Protein AF-A0A354BP25-F1 (afdb_monomer)

Solvent-accessible surface area (backbone atoms only — not comparable to full-atom values): 6311 Å² total; per-residue (Å²): 107,72,66,40,49,40,43,66,48,69,44,52,86,77,51,64,61,39,39,75,81,44,58,52,56,73,74,40,58,77,35,46,69,30,41,69,96,68,57,42,60,68,56,50,59,75,58,64,57,85,57,45,80,42,45,54,93,72,59,46,72,72,57,48,53,51,35,54,76,70,68,37,47,74,49,73,50,80,70,87,52,78,80,38,50,55,55,49,38,43,52,51,10,60,74,68,77,24,50,67,44,24,52,69,75,64,111

Nearest PDB structures (foldseek):
  2r79-assembly1_A  TM=9.172E-01  e=3.563E-06  Pseudomonas aeruginosa
  5m2q-assembly1_A  TM=8.331E-01  e=1.349E-05  Escherichia coli
  5m34-assembly2_B  TM=8.188E-01  e=1.266E-05  Escherichia coli K-12
  5m3b-assembly1_A  TM=8.400E-01  e=4.500E-05  Escherichia coli K-12
  5khl-assembly1_B  TM=8.605E-01  e=2.061E-04  Vibrio cholerae O395

Secondary structure (DSSP, 8-state):
-HHHHHHHTT-GGG--EE-TT---SGGGT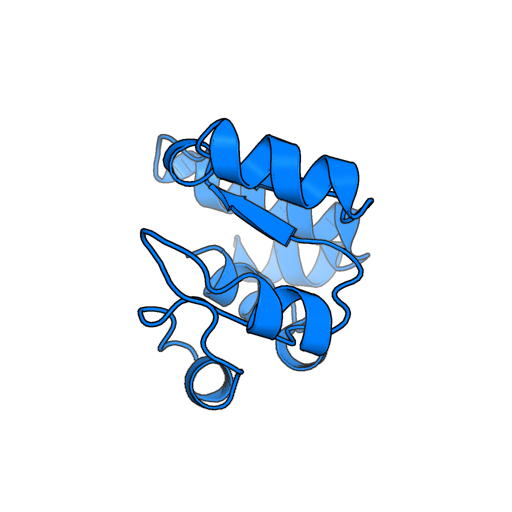TSEE--SSS--HHHHHHT--S-EEEEGGG--HHHHHHHHHTT--EEEE---STTHHHHHHHHHHHHTT-HHHHHHHH-

Foldseek 3Di:
DVQQLCVLLVNLVLQQEDAPPQPPPVSNVPHHHQYQQDGPVVSVVVSVHQAAEEEPVSDDVVNVVVCVVVVHHYDYQHDDDPVCPLVVSCVVCVVVVSNVSSVVVND

Radius of gyration: 13.65 Å; Cα contacts (8 Å, |Δi|>4): 118; chains: 1; bounding box: 31×35×30 Å

Structure (mmCIF, N/CA/C/O backbone):
data_AF-A0A354BP25-F1
#
_entry.id   AF-A0A354BP25-F1
#
loop_
_atom_site.group_PDB
_atom_site.id
_atom_site.type_symbol
_atom_site.label_atom_id
_atom_site.label_alt_id
_atom_site.label_comp_id
_atom_site.label_asym_id
_atom_site.label_entity_id
_atom_site.label_seq_id
_atom_site.pdbx_PDB_ins_code
_atom_site.Cartn_x
_atom_site.Cartn_y
_atom_site.Cartn_z
_atom_site.occupancy
_atom_site.B_iso_or_equiv
_atom_site.auth_seq_id
_atom_site.auth_comp_id
_atom_site.auth_asym_id
_atom_site.auth_atom_id
_atom_site.pdbx_PDB_model_num
ATOM 1 N N . SER A 1 1 ? 4.612 -8.494 -3.474 1.00 85.75 1 SER A N 1
ATOM 2 C CA . SER A 1 1 ? 3.552 -7.472 -3.639 1.00 85.75 1 SER A CA 1
ATOM 3 C C . SER A 1 1 ? 3.353 -6.714 -2.332 1.00 85.75 1 SER A C 1
ATOM 5 O O . SER A 1 1 ? 3.391 -7.351 -1.288 1.00 85.75 1 SER A O 1
ATOM 7 N N . ILE A 1 2 ? 3.117 -5.392 -2.356 1.00 94.94 2 ILE A N 1
ATOM 8 C CA . ILE A 1 2 ? 2.851 -4.595 -1.135 1.00 94.94 2 ILE A CA 1
ATOM 9 C C . ILE A 1 2 ? 1.603 -5.097 -0.408 1.00 94.94 2 ILE A C 1
ATOM 11 O O . ILE A 1 2 ? 1.629 -5.281 0.805 1.00 94.94 2 ILE A O 1
ATOM 15 N N . THR A 1 3 ? 0.532 -5.382 -1.150 1.00 96.50 3 THR A N 1
ATOM 16 C CA . THR A 1 3 ? -0.713 -5.903 -0.576 1.00 96.50 3 THR A CA 1
ATOM 17 C C . THR A 1 3 ? -0.474 -7.200 0.191 1.00 96.50 3 THR A C 1
ATOM 19 O O . THR A 1 3 ? -0.904 -7.317 1.332 1.00 96.50 3 THR A O 1
ATOM 22 N N . GLU A 1 4 ? 0.265 -8.144 -0.388 1.00 96.25 4 GLU A N 1
ATOM 23 C CA . GLU A 1 4 ? 0.567 -9.422 0.264 1.00 96.25 4 GLU A CA 1
ATOM 24 C C . GLU A 1 4 ? 1.376 -9.244 1.550 1.00 96.25 4 GLU A C 1
ATOM 26 O O . GLU A 1 4 ? 1.051 -9.875 2.552 1.00 96.25 4 GLU A O 1
ATOM 31 N N . MET A 1 5 ? 2.366 -8.342 1.554 1.00 96.69 5 MET A N 1
ATOM 32 C CA . MET A 1 5 ? 3.140 -8.030 2.760 1.00 96.69 5 MET A CA 1
ATOM 33 C C . MET A 1 5 ? 2.236 -7.508 3.883 1.00 96.69 5 MET A C 1
ATOM 35 O O . MET A 1 5 ? 2.326 -7.975 5.013 1.00 96.69 5 MET A O 1
ATOM 39 N N . LEU A 1 6 ? 1.311 -6.592 3.583 1.00 97.38 6 LEU A N 1
ATOM 40 C CA . LEU A 1 6 ? 0.367 -6.072 4.580 1.00 97.38 6 LEU A CA 1
ATOM 41 C C . LEU A 1 6 ? -0.561 -7.163 5.126 1.00 97.38 6 LEU A C 1
ATOM 43 O O . LEU A 1 6 ? -0.827 -7.209 6.326 1.00 97.38 6 LEU A O 1
ATOM 47 N N . PHE A 1 7 ? -1.040 -8.061 4.2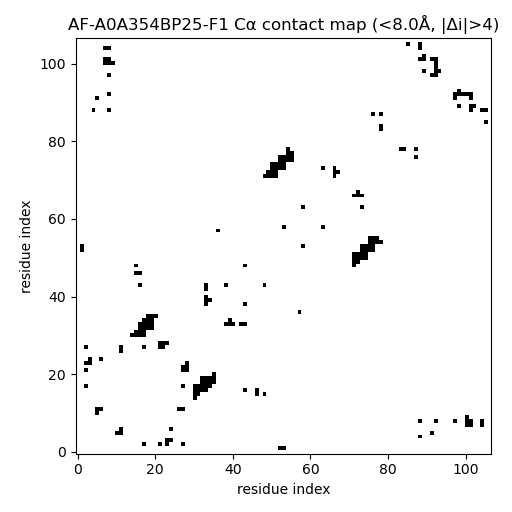64 1.00 97.50 7 PHE A N 1
ATOM 48 C CA . PHE A 1 7 ? -1.836 -9.203 4.708 1.00 97.50 7 PHE A CA 1
ATOM 49 C C . PHE A 1 7 ? -1.029 -10.160 5.590 1.00 97.50 7 PHE A C 1
ATOM 51 O O . PHE A 1 7 ? -1.548 -10.596 6.615 1.00 97.50 7 PHE A O 1
ATOM 58 N N . ALA A 1 8 ? 0.227 -10.444 5.238 1.00 96.56 8 ALA A N 1
ATOM 59 C CA . ALA A 1 8 ? 1.120 -11.275 6.044 1.00 96.56 8 ALA A CA 1
ATOM 60 C C . ALA A 1 8 ? 1.376 -10.667 7.436 1.00 96.56 8 ALA A C 1
ATOM 62 O O . ALA A 1 8 ? 1.485 -11.391 8.420 1.00 96.56 8 ALA A O 1
ATOM 63 N N . LEU A 1 9 ? 1.365 -9.334 7.542 1.00 97.44 9 LEU A N 1
ATOM 64 C CA . LEU A 1 9 ? 1.454 -8.598 8.809 1.00 97.44 9 LEU A CA 1
ATOM 65 C C . LEU A 1 9 ? 0.122 -8.513 9.585 1.00 97.44 9 LEU A C 1
ATOM 67 O O . LEU A 1 9 ? 0.054 -7.871 10.636 1.00 97.44 9 LEU A O 1
ATOM 71 N N . GLY A 1 10 ? -0.954 -9.126 9.083 1.00 96.75 10 GLY A N 1
ATOM 72 C CA . GLY A 1 10 ? -2.276 -9.091 9.713 1.00 96.75 10 GLY A CA 1
ATOM 73 C C . GLY A 1 10 ? -3.001 -7.748 9.575 1.00 96.75 10 GLY A C 1
ATOM 74 O O . GLY A 1 10 ? -3.909 -7.459 10.349 1.00 96.75 10 GLY A O 1
ATOM 75 N N . LEU A 1 11 ? -2.619 -6.920 8.598 1.00 97.25 11 LEU A N 1
ATOM 76 C CA . LEU A 1 11 ? -3.200 -5.591 8.348 1.00 97.25 11 LEU A CA 1
ATOM 77 C C . LEU A 1 11 ? -4.337 -5.634 7.312 1.00 97.25 11 LEU A C 1
ATOM 79 O O . LEU A 1 11 ? -4.827 -4.597 6.875 1.00 97.25 11 LEU A O 1
ATOM 83 N N . GLY A 1 12 ? -4.781 -6.830 6.915 1.00 96.69 12 GLY A N 1
ATOM 84 C CA . GLY A 1 12 ? -5.766 -7.028 5.848 1.00 96.69 12 GLY A CA 1
ATOM 85 C C . GLY A 1 12 ? -7.070 -6.246 6.033 1.00 96.69 12 GLY A C 1
ATOM 86 O O . GLY A 1 12 ? -7.605 -5.717 5.061 1.00 96.69 12 GLY A O 1
ATOM 87 N N . GLU A 1 13 ? -7.566 -6.113 7.265 1.00 96.38 13 GLU A N 1
ATOM 88 C CA . GLU A 1 13 ? -8.789 -5.353 7.577 1.00 96.38 13 GLU A CA 1
ATOM 89 C C . GLU A 1 13 ? -8.639 -3.843 7.338 1.00 96.38 13 GLU A C 1
ATOM 91 O O . GLU A 1 13 ? -9.601 -3.183 6.965 1.00 96.38 13 GLU A O 1
ATOM 96 N N . GLN A 1 14 ? -7.425 -3.306 7.470 1.00 96.88 14 GLN A N 1
ATOM 97 C CA . GLN A 1 14 ? -7.138 -1.871 7.328 1.00 96.88 14 GLN A CA 1
ATOM 98 C C . GLN A 1 14 ? -6.945 -1.456 5.864 1.00 96.88 14 GLN A C 1
ATOM 100 O O . GLN A 1 14 ? -6.921 -0.273 5.535 1.00 96.88 14 GLN A O 1
ATOM 105 N N . ILE A 1 15 ? -6.821 -2.426 4.956 1.00 97.88 15 ILE A N 1
ATOM 106 C CA . ILE A 1 15 ? -6.716 -2.162 3.524 1.00 97.88 15 ILE A CA 1
ATOM 107 C C . ILE A 1 15 ? -8.112 -1.832 2.992 1.00 97.88 15 ILE A C 1
ATOM 109 O O . ILE A 1 15 ? -8.973 -2.712 2.923 1.00 97.88 15 ILE A O 1
ATOM 113 N N . VAL A 1 16 ? -8.323 -0.583 2.579 1.00 97.75 16 VAL A N 1
ATOM 114 C CA . VAL A 1 16 ? -9.598 -0.112 2.001 1.00 97.75 16 VAL A CA 1
ATOM 115 C C . VAL A 1 16 ? -9.637 -0.208 0.474 1.00 97.75 16 VAL A C 1
ATOM 117 O O . VAL A 1 16 ? -10.709 -0.344 -0.110 1.00 97.75 16 VAL A O 1
ATOM 120 N N . GLY A 1 17 ? -8.474 -0.212 -0.182 1.00 97.25 17 GLY A N 1
ATOM 121 C CA . GLY A 1 17 ? -8.363 -0.272 -1.637 1.00 97.25 17 GLY A CA 1
ATOM 122 C C . GLY A 1 17 ? -7.064 -0.917 -2.102 1.00 97.25 17 GLY A C 1
ATOM 123 O O . GLY A 1 17 ? -6.044 -0.867 -1.416 1.00 97.25 17 GLY A O 1
ATOM 124 N N . VAL A 1 18 ? -7.117 -1.549 -3.272 1.00 97.19 18 VAL A N 1
ATOM 125 C CA . VAL A 1 18 ? -5.987 -2.232 -3.915 1.00 97.19 18 VAL A CA 1
ATOM 126 C C . VAL A 1 18 ? -6.046 -2.051 -5.432 1.00 97.19 18 VAL A C 1
ATOM 128 O O . VAL A 1 18 ? -7.085 -1.692 -5.987 1.00 97.19 18 VAL A O 1
ATOM 131 N N . THR A 1 19 ? -4.951 -2.348 -6.127 1.00 94.94 19 THR A N 1
ATOM 132 C CA . THR A 1 19 ? -4.951 -2.351 -7.600 1.00 94.94 19 THR A CA 1
ATOM 133 C C . THR A 1 19 ? -5.733 -3.549 -8.157 1.00 94.94 19 THR A C 1
ATOM 135 O O . THR A 1 19 ? -6.008 -4.526 -7.446 1.00 94.94 19 THR A O 1
ATOM 138 N N . GLU A 1 20 ? -6.086 -3.511 -9.443 1.00 92.56 20 GLU A N 1
ATOM 139 C CA . GLU A 1 20 ? -6.810 -4.592 -10.135 1.00 92.56 20 GLU A CA 1
ATOM 140 C C . GLU A 1 20 ? -6.089 -5.936 -10.039 1.00 92.56 20 GLU A C 1
ATOM 142 O O . GLU A 1 20 ? -6.742 -6.974 -9.957 1.00 92.56 20 GLU A O 1
ATOM 147 N N . PHE A 1 21 ? -4.757 -5.910 -10.006 1.00 92.38 21 PHE A N 1
ATOM 148 C CA . PHE A 1 21 ? -3.913 -7.102 -10.013 1.00 92.38 21 PHE A CA 1
ATOM 149 C C . PHE A 1 21 ? -3.706 -7.711 -8.627 1.00 92.38 21 PHE A C 1
ATOM 151 O O . PHE A 1 21 ? -3.169 -8.806 -8.518 1.00 92.38 21 PHE A O 1
ATOM 158 N N . CYS A 1 22 ? -4.126 -7.031 -7.559 1.00 93.69 22 CYS A N 1
ATOM 159 C CA . CYS A 1 22 ? -4.027 -7.585 -6.216 1.00 93.69 22 CYS A CA 1
ATOM 160 C C . CYS A 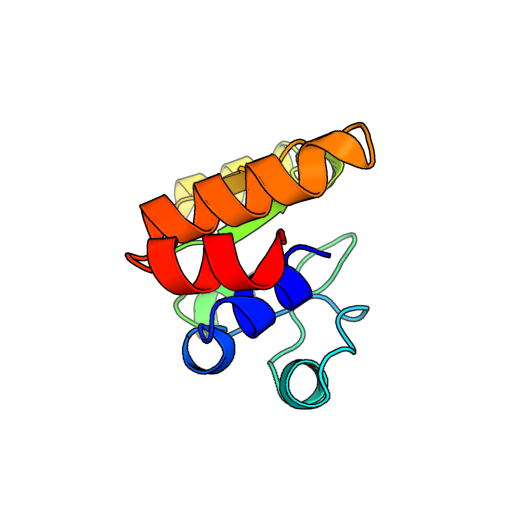1 22 ? -5.123 -8.637 -6.006 1.00 93.69 22 CYS A C 1
ATOM 162 O O . CYS A 1 22 ? -6.283 -8.301 -5.740 1.00 93.69 22 CYS A O 1
ATOM 164 N N . ASP A 1 23 ? -4.755 -9.907 -6.130 1.00 93.75 23 ASP A N 1
ATOM 165 C CA . ASP A 1 23 ? -5.667 -11.049 -6.086 1.00 93.75 23 ASP A CA 1
ATOM 166 C C . ASP A 1 23 ? -5.297 -12.096 -5.017 1.00 93.75 23 ASP A C 1
ATOM 168 O O . ASP A 1 23 ? -6.054 -13.047 -4.802 1.00 93.75 23 ASP A O 1
ATOM 172 N N . TYR A 1 24 ? -4.193 -11.883 -4.300 1.00 94.81 24 TYR A N 1
ATOM 173 C CA . TYR A 1 24 ? -3.734 -12.710 -3.190 1.00 94.81 24 TYR A CA 1
ATOM 174 C C . TYR A 1 24 ? -3.430 -11.864 -1.934 1.00 94.81 24 TYR A C 1
ATOM 176 O O . TYR A 1 24 ? -2.928 -10.742 -2.057 1.00 94.81 24 TYR A O 1
ATOM 184 N N . PRO A 1 25 ? -3.720 -12.378 -0.719 1.00 94.81 25 PRO A N 1
ATOM 185 C CA . PRO A 1 25 ? -4.557 -13.552 -0.430 1.00 94.81 25 PRO A CA 1
ATOM 186 C C . PRO A 1 25 ? -6.021 -13.322 -0.841 1.00 94.81 25 PRO A C 1
ATOM 188 O O . PRO A 1 25 ? -6.376 -12.248 -1.316 1.00 94.81 25 PRO A O 1
ATOM 191 N N . ALA A 1 26 ? -6.903 -14.313 -0.655 1.00 94.31 26 ALA A N 1
ATOM 192 C CA . ALA A 1 26 ? -8.305 -14.226 -1.094 1.00 94.31 26 ALA A CA 1
ATOM 193 C C . ALA A 1 26 ? -9.031 -12.950 -0.610 1.00 94.31 26 ALA A C 1
ATOM 195 O O . ALA A 1 26 ? -9.842 -12.390 -1.346 1.00 94.31 26 ALA A O 1
ATOM 196 N N . GLY A 1 27 ? -8.681 -12.441 0.579 1.00 93.75 27 GLY A N 1
ATOM 197 C CA . GLY A 1 27 ? -9.200 -11.178 1.112 1.00 93.75 27 GLY A CA 1
ATOM 198 C C . GLY A 1 27 ? -8.820 -9.926 0.306 1.00 93.75 27 GLY A C 1
ATOM 199 O O . GLY A 1 27 ? -9.502 -8.916 0.411 1.00 93.75 27 GLY A O 1
ATOM 200 N N . ALA A 1 28 ? -7.785 -9.961 -0.538 1.00 96.62 28 ALA A N 1
ATOM 201 C CA . ALA A 1 28 ? -7.443 -8.857 -1.440 1.00 96.62 28 ALA A CA 1
ATOM 202 C C . ALA A 1 28 ? -8.457 -8.707 -2.589 1.00 96.62 28 ALA A C 1
ATOM 204 O O . ALA A 1 28 ? -8.659 -7.607 -3.111 1.00 96.62 28 ALA A O 1
ATOM 205 N N . LYS A 1 29 ? -9.135 -9.800 -2.972 1.00 95.56 29 LYS A N 1
ATOM 206 C CA . LYS A 1 29 ? -10.147 -9.792 -4.040 1.00 95.56 29 LYS A CA 1
ATOM 207 C C . LYS A 1 29 ? -11.418 -9.045 -3.644 1.00 95.56 29 LYS A C 1
ATOM 209 O O . LYS A 1 29 ? -12.097 -8.532 -4.525 1.00 95.56 29 LYS A O 1
ATOM 214 N N . SER A 1 30 ? -11.731 -8.977 -2.349 1.00 95.00 30 SER A N 1
ATOM 215 C CA . SER A 1 30 ? -12.912 -8.267 -1.843 1.00 95.00 30 SER A CA 1
ATOM 216 C C . SER A 1 30 ? -12.681 -6.771 -1.616 1.00 95.00 30 SER A C 1
ATOM 218 O O . SER A 1 30 ? -13.636 -6.051 -1.334 1.00 95.00 30 SER A O 1
ATOM 220 N N . LYS A 1 31 ? -11.437 -6.287 -1.722 1.00 97.25 31 LYS A N 1
ATOM 221 C CA . LYS A 1 31 ? -11.112 -4.865 -1.551 1.00 97.25 31 LYS A CA 1
ATOM 222 C C . LYS A 1 31 ? -11.510 -4.059 -2.784 1.00 97.25 31 LYS A C 1
ATOM 224 O O . LYS A 1 31 ? -11.478 -4.572 -3.905 1.00 97.25 31 LYS A O 1
ATOM 229 N N . ALA A 1 32 ? -11.840 -2.784 -2.577 1.00 97.31 32 ALA A N 1
ATOM 230 C CA . ALA A 1 32 ? -12.165 -1.876 -3.670 1.00 97.31 32 ALA A CA 1
ATOM 231 C C . ALA A 1 32 ? -10.989 -1.770 -4.653 1.00 97.31 32 ALA A C 1
ATOM 233 O O . ALA A 1 32 ? -9.825 -1.719 -4.245 1.00 97.31 32 ALA A O 1
ATOM 234 N N . LYS A 1 33 ? -11.295 -1.755 -5.952 1.00 96.69 33 LYS A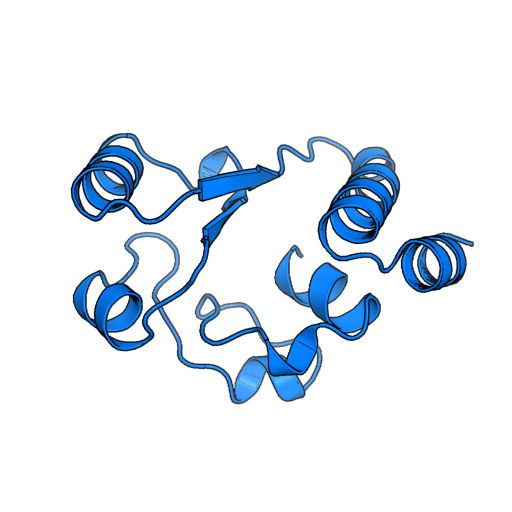 N 1
ATOM 235 C CA . LYS A 1 33 ? -10.289 -1.643 -7.011 1.00 96.69 33 LYS A CA 1
ATOM 236 C C . LYS A 1 33 ? -10.105 -0.183 -7.386 1.00 96.69 33 LYS A C 1
ATOM 238 O O . LYS A 1 33 ? -11.075 0.490 -7.721 1.00 96.69 33 LYS A O 1
ATOM 243 N N . VAL A 1 34 ? -8.872 0.304 -7.275 1.00 94.81 34 VAL A N 1
ATOM 244 C CA . VAL A 1 34 ? -8.563 1.734 -7.409 1.00 94.81 34 VAL A CA 1
ATOM 245 C C . VAL A 1 34 ? -7.838 2.089 -8.702 1.00 94.81 34 VAL A C 1
ATOM 247 O O . VAL A 1 34 ? -7.432 3.233 -8.847 1.00 94.81 34 VAL A O 1
ATOM 250 N N . GLY A 1 35 ? -7.664 1.174 -9.651 1.00 91.56 35 GLY A N 1
ATOM 251 C CA . GLY A 1 35 ? -6.801 1.367 -10.815 1.00 91.56 35 GLY A CA 1
ATOM 252 C C . GLY A 1 35 ? -5.349 0.935 -10.569 1.00 91.56 35 GLY A C 1
ATOM 253 O O . GLY A 1 35 ? -4.897 0.774 -9.433 1.00 91.56 35 GLY A O 1
ATOM 254 N N . TYR A 1 36 ? -4.609 0.763 -11.667 1.00 87.31 36 TYR A N 1
ATOM 255 C CA . TYR A 1 36 ? -3.193 0.381 -11.672 1.00 87.31 36 TYR A CA 1
ATOM 256 C C . TYR A 1 36 ? -2.336 1.454 -12.349 1.00 87.31 36 TYR A C 1
ATOM 258 O O . TYR A 1 36 ? -1.706 2.256 -11.670 1.00 87.31 36 TYR A O 1
ATOM 266 N N . VAL A 1 37 ? -2.356 1.532 -13.688 1.00 83.19 37 VAL A N 1
ATOM 267 C CA . VAL A 1 37 ? -1.576 2.540 -14.438 1.00 83.19 37 VAL A CA 1
ATOM 268 C C . VAL A 1 37 ? -2.139 3.948 -14.243 1.00 83.19 37 VAL A C 1
ATOM 270 O O . VAL A 1 37 ? -1.391 4.917 -14.184 1.00 83.19 37 VAL A O 1
ATOM 273 N N . ASN A 1 38 ? -3.464 4.071 -14.172 1.00 85.25 38 ASN A N 1
ATOM 274 C CA . ASN A 1 38 ? -4.168 5.333 -13.967 1.00 85.25 38 ASN A CA 1
ATOM 275 C C . ASN A 1 38 ? -5.177 5.145 -12.834 1.00 85.25 38 ASN A C 1
ATOM 277 O O . ASN A 1 38 ? -6.324 4.787 -13.111 1.00 85.25 38 ASN A O 1
ATOM 281 N N . PRO A 1 39 ? -4.757 5.324 -11.571 1.00 90.75 39 PRO A N 1
ATOM 282 C CA . PRO A 1 39 ? -5.655 5.147 -10.446 1.00 90.75 39 PRO A CA 1
ATOM 283 C C . PRO A 1 39 ? -6.859 6.097 -10.498 1.00 90.75 39 PRO A C 1
ATOM 285 O O . PRO A 1 39 ? -6.735 7.271 -10.862 1.00 90.75 39 PRO A O 1
ATOM 288 N N . ASN A 1 40 ? -8.037 5.584 -10.148 1.00 93.38 40 ASN A N 1
ATOM 289 C CA . ASN A 1 40 ? -9.273 6.347 -10.088 1.00 93.38 40 ASN A CA 1
ATOM 290 C C . ASN A 1 40 ? -9.279 7.213 -8.820 1.00 93.38 40 ASN A C 1
ATOM 292 O O . ASN A 1 40 ? -9.505 6.726 -7.711 1.00 93.38 40 ASN A O 1
ATOM 296 N N . MET A 1 41 ? -9.056 8.515 -8.998 1.00 92.62 41 MET A N 1
ATOM 297 C CA . MET A 1 41 ? -8.984 9.463 -7.885 1.00 92.62 41 MET A CA 1
ATOM 298 C C . MET A 1 41 ? -10.300 9.598 -7.1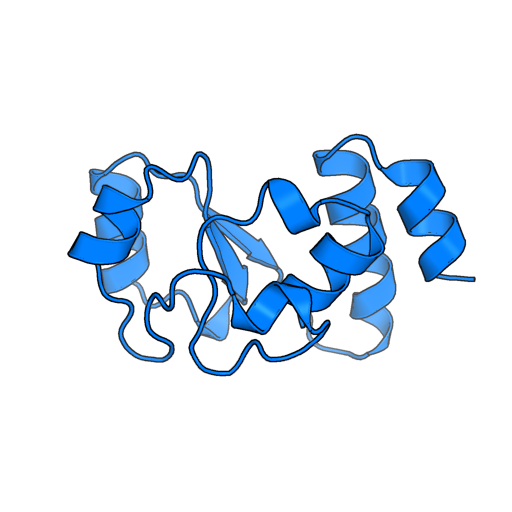19 1.00 92.62 41 MET A C 1
ATOM 300 O O 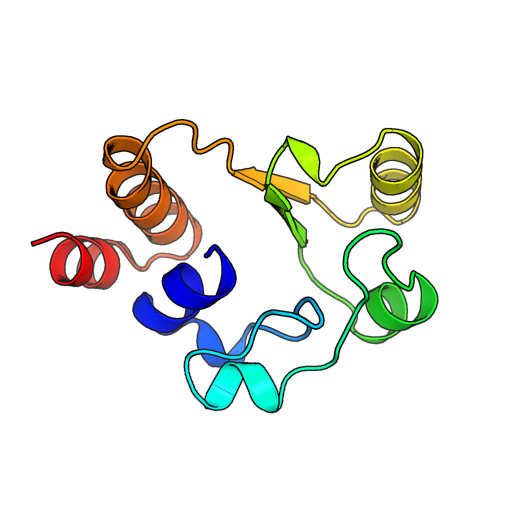. MET A 1 41 ? -10.260 9.735 -5.903 1.00 92.62 41 MET A O 1
ATOM 304 N N . GLU A 1 42 ? -11.453 9.533 -7.787 1.00 94.38 42 GLU A N 1
ATOM 305 C CA . GLU A 1 42 ? -12.756 9.608 -7.112 1.00 94.38 42 GLU A CA 1
ATOM 306 C C . GLU A 1 42 ? -12.952 8.417 -6.173 1.00 94.38 42 GLU A C 1
ATOM 308 O O . GLU A 1 42 ? -13.402 8.583 -5.042 1.00 94.38 42 GLU A O 1
ATOM 313 N N . THR A 1 43 ? -12.535 7.226 -6.611 1.00 95.69 43 THR A N 1
ATOM 314 C CA . THR A 1 43 ? -12.567 6.016 -5.783 1.00 95.69 43 THR A CA 1
ATOM 315 C C . THR A 1 43 ? -11.608 6.145 -4.606 1.00 95.69 43 THR A C 1
ATOM 317 O O . THR A 1 43 ? -12.007 5.898 -3.475 1.00 95.69 43 THR A O 1
ATOM 320 N N . ILE A 1 44 ? -10.365 6.581 -4.842 1.00 95.12 44 ILE A N 1
ATOM 321 C CA . ILE A 1 44 ? -9.377 6.783 -3.770 1.00 95.12 44 ILE A CA 1
ATOM 322 C C . ILE A 1 44 ? -9.907 7.776 -2.730 1.00 95.12 44 ILE A C 1
ATOM 324 O O . ILE A 1 44 ? -9.859 7.486 -1.542 1.00 95.12 44 ILE A O 1
ATOM 328 N N . ILE A 1 45 ? -10.458 8.914 -3.158 1.00 95.00 45 ILE A N 1
ATOM 329 C CA . ILE A 1 45 ? -11.026 9.922 -2.253 1.00 95.00 45 ILE A CA 1
ATOM 330 C C . ILE A 1 45 ? -12.220 9.349 -1.480 1.00 95.00 45 ILE A C 1
ATOM 332 O O . ILE A 1 45 ? -12.312 9.536 -0.269 1.00 95.00 45 ILE A O 1
ATOM 336 N N . GLY A 1 46 ? -13.117 8.631 -2.161 1.00 96.88 46 GLY A N 1
ATOM 337 C CA . GLY A 1 46 ? -14.307 8.034 -1.553 1.00 96.88 46 GLY A CA 1
ATOM 338 C C . GLY A 1 46 ? -13.999 6.963 -0.504 1.00 96.88 46 GLY A C 1
ATOM 339 O O . GLY A 1 46 ? -14.799 6.759 0.403 1.00 96.88 46 GLY A O 1
ATOM 340 N N . LEU A 1 47 ? -12.835 6.314 -0.593 1.00 97.38 47 LEU A N 1
ATOM 341 C CA . LEU A 1 47 ? -12.356 5.348 0.400 1.00 97.38 47 LEU A CA 1
ATOM 342 C C . LEU A 1 47 ? -11.735 5.999 1.642 1.00 97.38 47 LEU A C 1
ATOM 344 O O . LEU A 1 47 ? -11.464 5.287 2.604 1.00 97.38 47 LEU A O 1
ATOM 348 N N . GLN A 1 48 ? -11.499 7.315 1.615 1.00 96.00 48 GLN A N 1
ATOM 349 C CA . GLN A 1 48 ? -10.918 8.094 2.713 1.00 96.00 48 GLN A CA 1
ATOM 350 C C . GLN A 1 48 ? -9.663 7.446 3.341 1.00 96.00 48 GLN A C 1
ATOM 352 O O . GLN A 1 48 ? -9.636 7.217 4.549 1.00 96.00 48 GLN A O 1
ATOM 357 N N . PRO A 1 49 ? -8.624 7.112 2.550 1.00 97.06 49 PRO A N 1
ATOM 358 C CA . PRO A 1 49 ? -7.438 6.460 3.080 1.00 97.06 49 PRO A CA 1
ATOM 359 C C . PRO A 1 49 ? -6.630 7.412 3.961 1.00 97.06 49 PRO A C 1
ATOM 361 O O . PRO A 1 49 ? -6.391 8.563 3.591 1.00 97.06 49 PRO A O 1
ATOM 364 N N . ASP A 1 50 ? -6.105 6.886 5.065 1.00 96.12 50 ASP A N 1
ATOM 365 C CA . ASP A 1 50 ? -5.134 7.610 5.888 1.00 96.12 50 ASP A CA 1
ATOM 366 C C . ASP A 1 50 ? -3.782 7.764 5.175 1.00 96.12 50 ASP A C 1
ATOM 368 O O . ASP A 1 50 ? -3.036 8.693 5.468 1.00 96.12 50 ASP A O 1
ATOM 372 N N . MET A 1 51 ? -3.448 6.853 4.251 1.00 96.12 51 MET A N 1
ATOM 373 C CA . MET A 1 51 ? -2.189 6.832 3.499 1.00 96.12 51 MET A CA 1
ATOM 374 C C . MET A 1 51 ? -2.280 5.935 2.257 1.00 96.12 51 MET A C 1
ATOM 376 O O . MET A 1 51 ? -3.026 4.956 2.229 1.00 96.12 51 MET A O 1
ATOM 380 N N . VAL A 1 52 ? -1.454 6.224 1.249 1.00 95.88 52 VAL A N 1
ATOM 381 C CA . VAL A 1 52 ? -1.204 5.356 0.090 1.00 95.88 52 VAL A CA 1
ATOM 382 C C . VAL A 1 52 ? 0.187 4.730 0.186 1.00 95.88 52 VAL A C 1
ATOM 384 O O . VAL A 1 52 ? 1.179 5.431 0.372 1.00 95.88 52 VAL A O 1
ATOM 387 N N . LEU A 1 53 ? 0.268 3.411 0.007 1.00 95.69 53 LEU A N 1
ATOM 388 C CA . LEU A 1 53 ? 1.528 2.680 -0.141 1.00 95.69 53 LEU A CA 1
ATOM 389 C C . LEU A 1 53 ? 1.726 2.334 -1.615 1.00 95.69 53 LEU A C 1
ATOM 391 O O . LEU A 1 53 ? 0.872 1.671 -2.206 1.00 95.69 53 LEU A O 1
ATOM 395 N N . ALA A 1 54 ? 2.835 2.763 -2.214 1.00 93.31 54 ALA A N 1
ATOM 396 C CA . ALA A 1 54 ? 3.078 2.542 -3.637 1.00 93.31 54 ALA A CA 1
ATOM 397 C C . ALA A 1 54 ? 4.555 2.255 -3.936 1.00 93.31 54 ALA A C 1
ATOM 399 O O . ALA A 1 54 ? 5.437 2.812 -3.275 1.00 93.31 54 ALA A O 1
ATOM 400 N N . PRO A 1 55 ? 4.860 1.419 -4.946 1.00 90.62 55 PRO A N 1
ATOM 401 C CA . PRO A 1 55 ? 6.217 1.319 -5.446 1.00 90.62 55 PRO A CA 1
ATOM 402 C C . PRO A 1 55 ? 6.624 2.616 -6.141 1.00 90.62 55 PRO A C 1
ATOM 404 O O . PRO A 1 55 ? 5.787 3.316 -6.716 1.00 90.62 55 PRO A O 1
ATOM 407 N N . LYS A 1 56 ? 7.921 2.921 -6.128 1.00 87.94 56 LYS A N 1
ATOM 408 C CA . LYS A 1 56 ? 8.453 4.157 -6.715 1.00 87.94 56 LYS A CA 1
ATOM 409 C C . LYS A 1 56 ? 8.048 4.348 -8.177 1.00 87.94 56 LYS A C 1
ATOM 411 O O . LYS A 1 56 ? 7.599 5.427 -8.548 1.00 87.94 56 LYS A O 1
ATOM 416 N N . ASP A 1 57 ? 8.116 3.283 -8.971 1.00 85.06 57 ASP A N 1
ATOM 417 C CA . ASP A 1 57 ? 7.814 3.324 -10.407 1.00 85.06 57 ASP A CA 1
ATOM 418 C C . ASP A 1 57 ? 6.326 3.567 -10.720 1.00 85.06 57 ASP A C 1
ATOM 420 O O . ASP A 1 57 ? 5.971 3.903 -11.850 1.00 85.06 57 ASP A O 1
ATOM 424 N N . PHE A 1 58 ? 5.443 3.438 -9.724 1.00 84.62 58 PHE A N 1
ATOM 425 C CA . PHE A 1 58 ? 4.003 3.681 -9.866 1.00 84.62 58 PHE A CA 1
ATOM 426 C C . PHE A 1 58 ? 3.601 5.121 -9.555 1.00 84.62 58 PHE A C 1
ATOM 428 O O . PHE A 1 58 ? 2.517 5.560 -9.944 1.00 84.62 58 PHE A O 1
ATOM 435 N N . LEU A 1 59 ? 4.463 5.876 -8.876 1.00 84.88 59 LEU A N 1
ATOM 436 C CA . LEU A 1 59 ? 4.195 7.256 -8.491 1.00 84.88 59 LEU A CA 1
ATOM 437 C C . LEU A 1 59 ? 4.678 8.214 -9.568 1.00 84.88 59 LEU A C 1
ATOM 439 O O . LEU A 1 59 ? 5.730 8.843 -9.472 1.00 84.88 59 LEU A O 1
ATOM 443 N N . ARG A 1 60 ? 3.866 8.347 -10.615 1.00 88.12 60 ARG A N 1
ATOM 444 C CA . ARG A 1 60 ? 4.084 9.396 -11.608 1.00 88.12 60 ARG A CA 1
ATOM 445 C C . ARG A 1 60 ? 3.904 10.785 -10.972 1.00 88.12 60 ARG A C 1
ATOM 447 O O . ARG A 1 60 ? 3.048 10.936 -10.094 1.00 88.12 60 ARG A O 1
ATOM 454 N N . PRO A 1 61 ? 4.621 11.819 -11.455 1.00 88.81 61 PRO A N 1
ATOM 455 C CA . PRO A 1 61 ? 4.541 13.167 -10.888 1.00 88.81 61 PRO A CA 1
ATOM 456 C C . PRO A 1 61 ? 3.119 13.743 -10.829 1.00 88.81 61 PRO A C 1
ATOM 458 O O . PRO A 1 61 ? 2.767 14.435 -9.878 1.00 88.81 61 PRO A O 1
ATOM 461 N N . ASP A 1 62 ? 2.278 13.433 -11.821 1.00 90.31 62 ASP A N 1
ATOM 462 C CA . ASP A 1 62 ? 0.890 13.898 -11.880 1.00 90.31 62 ASP A CA 1
ATOM 463 C C . ASP A 1 62 ? 0.011 13.278 -10.785 1.00 90.31 62 ASP A C 1
ATOM 465 O O . ASP A 1 62 ? -0.838 13.962 -10.212 1.00 90.31 62 ASP A O 1
ATOM 469 N N . LEU A 1 63 ? 0.213 11.993 -10.485 1.00 89.81 63 LEU A N 1
ATOM 470 C CA . LEU A 1 63 ? -0.500 11.286 -9.425 1.00 89.81 63 LEU A CA 1
ATOM 471 C C . LEU A 1 63 ? -0.034 11.763 -8.049 1.00 89.81 63 LEU A C 1
ATOM 473 O O . LEU A 1 63 ? -0.866 12.066 -7.195 1.00 89.81 63 LEU A O 1
ATOM 477 N N . GLN A 1 64 ? 1.282 11.878 -7.858 1.00 90.50 64 GLN A N 1
ATOM 478 C CA . GLN A 1 64 ? 1.862 12.365 -6.611 1.00 90.50 64 GLN A CA 1
ATOM 479 C C . GLN A 1 64 ? 1.347 13.770 -6.274 1.00 90.50 64 GLN A C 1
ATOM 481 O O . GLN A 1 64 ? 0.828 13.982 -5.182 1.00 90.50 64 GLN A O 1
ATOM 486 N N . MET A 1 65 ? 1.387 14.701 -7.233 1.00 91.56 65 MET A N 1
ATOM 487 C CA . MET A 1 65 ? 0.911 16.070 -7.023 1.00 91.56 65 MET A CA 1
ATOM 488 C C . MET A 1 65 ? -0.575 16.119 -6.631 1.00 91.56 65 MET A C 1
ATOM 490 O O . MET A 1 65 ? -0.964 16.916 -5.780 1.00 91.56 65 MET A O 1
ATOM 494 N N . LYS A 1 66 ? -1.421 15.257 -7.213 1.00 92.06 66 LYS A N 1
ATOM 495 C CA . LYS A 1 66 ? -2.845 15.165 -6.843 1.00 92.06 66 LYS A CA 1
ATOM 496 C C . LYS A 1 66 ? -3.033 14.653 -5.416 1.00 92.06 66 LYS A C 1
ATOM 498 O O . LYS A 1 66 ? -3.825 15.225 -4.674 1.00 92.06 66 LYS A O 1
ATOM 503 N N . LEU A 1 67 ? -2.319 13.596 -5.029 1.00 93.19 67 LEU A N 1
ATOM 504 C CA . LEU A 1 67 ? -2.385 13.043 -3.671 1.00 93.19 67 LEU A CA 1
ATOM 505 C C . LEU A 1 67 ? -1.904 14.069 -2.631 1.00 93.19 67 LEU A C 1
ATOM 507 O O . LEU A 1 67 ? -2.564 14.261 -1.612 1.00 93.19 67 LEU A O 1
ATOM 511 N N . GLU A 1 68 ? -0.836 14.809 -2.938 1.00 92.38 68 GLU A N 1
ATOM 512 C CA . GLU A 1 68 ? -0.323 15.902 -2.104 1.00 92.38 68 GLU A CA 1
ATOM 513 C C . GLU A 1 68 ? -1.330 17.054 -1.956 1.00 92.38 68 GLU A C 1
ATOM 515 O O . GLU A 1 68 ? -1.577 17.515 -0.841 1.00 92.38 68 GLU A O 1
ATOM 520 N N . GLN A 1 69 ? -1.969 17.492 -3.048 1.00 93.94 69 GLN A N 1
ATOM 521 C CA . GLN A 1 69 ? -3.025 18.518 -3.007 1.00 93.94 69 GLN A CA 1
ATOM 522 C C . GLN A 1 69 ? -4.213 18.099 -2.133 1.00 93.94 69 GLN A C 1
ATOM 524 O O . GLN A 1 69 ? -4.817 18.934 -1.457 1.00 93.94 69 GLN A O 1
ATOM 529 N N . LEU A 1 70 ? -4.524 16.802 -2.123 1.00 93.19 70 LEU A N 1
ATOM 530 C CA . LEU A 1 70 ? -5.570 16.202 -1.299 1.00 93.19 70 LEU A CA 1
ATOM 531 C C . LEU A 1 70 ? -5.110 15.903 0.135 1.00 93.19 70 LEU A C 1
ATOM 533 O O . LEU A 1 70 ? -5.917 15.449 0.941 1.00 93.19 70 LEU A O 1
ATOM 537 N N . LYS A 1 71 ? -3.841 16.182 0.468 1.00 95.06 71 LYS A N 1
ATOM 538 C CA . LYS A 1 71 ? -3.211 15.890 1.765 1.00 95.06 71 LYS A CA 1
ATOM 539 C C . LYS A 1 71 ? -3.259 14.408 2.148 1.00 95.06 71 LYS A C 1
ATOM 541 O O . LYS A 1 71 ? -3.263 14.084 3.332 1.00 95.06 71 LYS A O 1
ATOM 546 N N . ILE A 1 72 ? -3.277 13.519 1.156 1.00 96.19 72 ILE A N 1
ATOM 547 C CA . ILE A 1 72 ? -3.191 12.074 1.366 1.00 96.19 72 ILE A CA 1
ATOM 548 C C . ILE A 1 72 ? -1.702 11.712 1.363 1.00 96.19 72 ILE A C 1
ATOM 550 O O . ILE A 1 72 ? -1.055 11.841 0.319 1.00 96.19 72 ILE A O 1
ATOM 554 N N . PRO A 1 73 ? -1.122 11.296 2.502 1.00 95.25 73 PRO A N 1
ATOM 555 C CA . PRO A 1 73 ? 0.290 10.964 2.562 1.00 95.25 73 PRO A CA 1
ATOM 556 C C . PRO A 1 73 ? 0.577 9.719 1.724 1.00 95.25 73 PRO A C 1
ATOM 558 O O . PRO A 1 73 ? -0.227 8.787 1.643 1.00 95.25 73 PRO A O 1
ATOM 561 N N . VAL A 1 74 ? 1.752 9.706 1.105 1.00 94.31 74 VAL A N 1
ATOM 562 C CA . VAL A 1 74 ? 2.218 8.600 0.272 1.00 94.31 74 VAL A CA 1
ATOM 563 C C . VAL A 1 74 ? 3.523 8.078 0.849 1.00 94.31 74 VAL A C 1
ATOM 565 O O . VAL A 1 74 ? 4.476 8.838 1.015 1.00 94.31 74 VAL A O 1
ATOM 568 N N . PHE A 1 75 ? 3.578 6.781 1.133 1.00 95.31 75 PHE A N 1
ATOM 569 C CA . PHE A 1 75 ? 4.805 6.105 1.532 1.00 95.31 75 PHE A CA 1
ATOM 570 C C . PHE A 1 75 ? 5.295 5.211 0.396 1.00 95.31 75 PHE A C 1
ATOM 572 O O . PHE A 1 75 ? 4.561 4.375 -0.142 1.00 95.31 75 PHE A O 1
ATOM 579 N N . VAL A 1 76 ? 6.553 5.422 0.015 1.00 93.56 76 VAL A N 1
ATOM 580 C CA . VAL A 1 76 ? 7.154 4.794 -1.161 1.00 93.56 76 VAL A CA 1
ATOM 581 C C . VAL A 1 76 ? 7.972 3.579 -0.752 1.00 93.56 76 VAL A C 1
ATOM 583 O O . VAL A 1 76 ? 8.863 3.679 0.087 1.00 93.56 76 VAL A O 1
ATOM 586 N N . LEU A 1 77 ? 7.705 2.446 -1.395 1.00 92.81 77 LEU A N 1
ATOM 587 C CA . LEU A 1 77 ? 8.447 1.198 -1.223 1.00 92.81 77 LEU A CA 1
ATOM 588 C C . LEU A 1 77 ? 9.269 0.912 -2.489 1.00 92.81 77 LEU A C 1
ATOM 590 O O . LEU A 1 77 ? 8.742 0.446 -3.494 1.00 92.81 77 LEU A O 1
ATOM 594 N N . ASP A 1 78 ? 10.566 1.210 -2.458 1.00 89.25 78 ASP A N 1
ATOM 595 C CA . ASP A 1 78 ? 11.485 1.053 -3.600 1.00 89.25 78 ASP A CA 1
ATOM 596 C C . ASP A 1 78 ? 12.274 -0.266 -3.480 1.00 89.25 78 ASP A C 1
ATOM 598 O O . ASP A 1 78 ? 13.428 -0.261 -3.057 1.00 89.25 78 ASP A O 1
ATOM 602 N N . ALA A 1 79 ? 11.629 -1.407 -3.764 1.00 88.56 79 ALA A N 1
ATOM 603 C CA . ALA A 1 79 ? 12.304 -2.715 -3.801 1.00 88.56 79 ALA A CA 1
ATOM 604 C C . ALA A 1 79 ? 12.905 -2.924 -5.186 1.00 88.56 79 ALA A C 1
ATOM 606 O O . ALA A 1 79 ? 12.186 -2.862 -6.184 1.00 88.56 79 ALA A O 1
ATOM 607 N N . LYS A 1 80 ? 14.205 -3.206 -5.240 1.00 88.81 80 LYS A N 1
ATOM 608 C CA . LYS A 1 80 ? 14.961 -3.404 -6.481 1.00 88.81 80 LYS A CA 1
ATOM 609 C C . LYS A 1 80 ? 15.382 -4.851 -6.665 1.00 88.81 80 LYS A C 1
ATOM 611 O O . LYS A 1 80 ? 15.516 -5.299 -7.802 1.00 88.81 80 LYS A O 1
ATOM 616 N N . THR A 1 81 ? 15.585 -5.576 -5.570 1.00 92.06 81 THR A N 1
ATOM 617 C CA . THR A 1 81 ? 15.967 -6.988 -5.587 1.00 92.06 81 THR A CA 1
ATOM 618 C C . THR A 1 81 ? 15.067 -7.826 -4.680 1.00 92.06 81 THR A C 1
ATOM 620 O O . THR A 1 81 ? 14.234 -7.305 -3.936 1.00 92.06 81 THR A O 1
ATOM 623 N N . LEU A 1 82 ? 15.199 -9.153 -4.758 1.00 89.44 82 LEU A N 1
ATOM 624 C CA . LEU A 1 82 ? 14.436 -10.063 -3.898 1.00 89.44 82 LEU A CA 1
ATOM 625 C C . LEU A 1 82 ? 14.848 -9.928 -2.427 1.00 89.44 82 LEU A C 1
ATOM 627 O O . LEU A 1 82 ? 14.014 -10.070 -1.537 1.00 89.44 82 LEU A O 1
ATOM 631 N N . GLU A 1 83 ? 16.111 -9.596 -2.177 1.00 91.62 83 GLU A N 1
ATOM 632 C CA . GLU A 1 83 ? 16.672 -9.368 -0.846 1.00 91.62 83 GLU A CA 1
ATOM 633 C C . GLU A 1 83 ? 16.095 -8.112 -0.170 1.00 91.62 83 GLU A C 1
ATOM 635 O O . GLU A 1 83 ? 16.123 -8.010 1.056 1.00 91.62 83 GLU A O 1
ATOM 640 N N . ASP A 1 84 ? 15.510 -7.187 -0.940 1.00 93.12 84 ASP A N 1
ATOM 641 C CA . ASP A 1 84 ? 14.819 -6.016 -0.392 1.00 93.12 84 ASP A CA 1
ATOM 642 C C . ASP A 1 84 ? 13.447 -6.369 0.203 1.00 93.12 84 ASP A C 1
ATOM 644 O O . ASP A 1 84 ? 12.912 -5.610 1.012 1.00 93.12 84 ASP A O 1
ATOM 648 N N . ILE A 1 85 ? 12.856 -7.512 -0.170 1.00 93.19 85 ILE A N 1
ATOM 649 C CA . ILE A 1 85 ? 11.509 -7.890 0.281 1.00 93.19 85 ILE A CA 1
ATOM 650 C C . ILE A 1 85 ? 11.459 -8.037 1.813 1.00 93.19 85 ILE A C 1
ATOM 652 O O . ILE A 1 85 ? 10.623 -7.365 2.424 1.00 93.19 85 ILE A O 1
ATOM 656 N N . PRO A 1 86 ? 12.346 -8.811 2.477 1.00 94.75 86 PRO A N 1
ATOM 657 C CA . PRO A 1 86 ? 12.382 -8.858 3.939 1.00 94.75 86 PRO A CA 1
ATOM 658 C C . PRO A 1 86 ? 12.563 -7.478 4.580 1.00 94.75 86 PRO A C 1
ATOM 660 O O . PRO A 1 86 ? 11.897 -7.162 5.565 1.00 94.75 86 PRO A O 1
ATOM 663 N N . LEU A 1 87 ? 13.404 -6.614 3.998 1.00 94.88 87 LEU A N 1
ATOM 664 C CA . LEU A 1 87 ? 13.633 -5.256 4.508 1.00 94.88 87 LEU A CA 1
ATOM 665 C C . LEU A 1 87 ? 12.355 -4.408 4.467 1.00 94.88 87 LEU A C 1
ATOM 667 O O . LEU A 1 87 ? 12.059 -3.675 5.415 1.00 94.88 87 LEU A O 1
ATOM 671 N N . GLN A 1 88 ? 11.562 -4.530 3.402 1.00 95.25 88 GLN A N 1
ATOM 672 C CA . GLN A 1 88 ? 10.261 -3.872 3.309 1.00 95.25 88 GLN A CA 1
ATOM 673 C C . GLN A 1 88 ? 9.255 -4.428 4.313 1.00 95.25 88 GLN A C 1
ATOM 675 O O . GLN A 1 88 ? 8.542 -3.644 4.940 1.00 95.25 88 GLN A O 1
ATOM 680 N N . ILE A 1 89 ? 9.227 -5.747 4.520 1.00 96.44 89 ILE A N 1
ATOM 681 C CA . ILE A 1 89 ? 8.360 -6.373 5.527 1.00 96.44 89 ILE A CA 1
ATOM 682 C C . ILE A 1 89 ? 8.712 -5.853 6.925 1.00 96.44 89 ILE A C 1
ATOM 684 O O . ILE A 1 89 ? 7.811 -5.470 7.667 1.00 96.44 89 ILE A O 1
ATOM 688 N N . HIS A 1 90 ? 9.998 -5.735 7.267 1.00 96.56 90 HIS A N 1
ATOM 689 C CA . HIS A 1 90 ? 10.423 -5.147 8.540 1.00 96.56 90 HIS A CA 1
ATOM 690 C C . HIS A 1 90 ? 10.100 -3.652 8.647 1.00 96.56 90 HIS A C 1
ATOM 692 O O . HIS A 1 90 ? 9.676 -3.199 9.708 1.00 96.56 90 HIS A O 1
ATOM 698 N N . THR A 1 91 ? 10.247 -2.890 7.559 1.00 96.38 91 THR A N 1
ATOM 699 C CA . THR A 1 91 ? 9.897 -1.458 7.522 1.00 96.38 91 THR A CA 1
ATOM 700 C C . THR A 1 91 ? 8.409 -1.255 7.797 1.00 96.38 91 THR A C 1
ATOM 702 O O . THR A 1 91 ? 8.038 -0.464 8.663 1.00 96.38 91 THR A O 1
ATOM 705 N N . LEU A 1 92 ? 7.554 -2.019 7.115 1.00 96.75 92 LEU A N 1
ATOM 706 C CA . LEU A 1 92 ? 6.109 -2.011 7.340 1.00 96.75 92 LEU A CA 1
ATOM 707 C C . LEU A 1 92 ? 5.760 -2.531 8.739 1.00 96.75 92 LEU A C 1
ATOM 709 O O . LEU A 1 92 ? 4.912 -1.959 9.419 1.00 96.75 92 LEU A O 1
ATOM 713 N N . GLY A 1 93 ? 6.454 -3.569 9.204 1.00 97.19 93 GLY A N 1
ATOM 714 C CA . GLY A 1 93 ? 6.328 -4.098 10.556 1.00 97.19 93 GLY A CA 1
ATOM 715 C C . GLY A 1 93 ? 6.586 -3.037 11.622 1.00 97.19 93 GLY A C 1
ATOM 716 O O . GLY A 1 93 ? 5.786 -2.891 12.538 1.00 97.19 93 GLY A O 1
ATOM 717 N N . ALA A 1 94 ? 7.653 -2.253 11.488 1.00 97.00 94 ALA A N 1
ATOM 718 C CA . ALA A 1 94 ? 7.939 -1.154 12.404 1.00 97.00 94 ALA A CA 1
ATOM 719 C C . ALA A 1 94 ? 6.901 -0.023 12.295 1.00 97.00 94 ALA A C 1
ATOM 721 O O . ALA A 1 94 ? 6.462 0.500 13.315 1.00 97.00 94 ALA A O 1
ATOM 722 N N . MET A 1 95 ? 6.478 0.322 11.074 1.00 96.25 95 MET A N 1
ATOM 723 C CA . MET A 1 95 ? 5.515 1.399 10.816 1.00 96.25 95 MET A CA 1
ATOM 724 C C . MET A 1 95 ? 4.129 1.129 11.415 1.00 96.25 95 MET A C 1
ATOM 726 O O . MET A 1 95 ? 3.477 2.056 11.885 1.00 96.25 95 MET A O 1
ATOM 730 N N . PHE A 1 96 ? 3.685 -0.130 11.402 1.00 96.19 96 PHE A N 1
ATOM 731 C CA . PHE A 1 96 ? 2.352 -0.538 11.858 1.00 96.19 96 PHE A CA 1
ATOM 732 C C . PHE A 1 96 ? 2.362 -1.301 13.191 1.00 96.19 96 PHE A C 1
ATOM 734 O O . PHE A 1 96 ? 1.385 -1.973 13.522 1.00 96.19 96 PHE A O 1
ATOM 741 N N . GLU A 1 97 ? 3.466 -1.239 13.943 1.00 96.69 97 GLU A N 1
ATOM 742 C CA . GLU A 1 97 ? 3.627 -1.937 15.229 1.00 96.69 97 GLU A CA 1
ATOM 743 C C . GLU A 1 97 ? 3.399 -3.465 15.126 1.00 96.69 97 GLU A C 1
ATOM 745 O O . GLU A 1 97 ? 2.866 -4.124 16.020 1.00 96.69 97 GLU A O 1
ATOM 750 N N . LYS A 1 98 ? 3.822 -4.054 14.002 1.00 97.06 98 LYS A N 1
ATOM 751 C CA . LYS A 1 98 ? 3.767 -5.487 13.667 1.00 97.06 98 LYS A CA 1
ATOM 752 C C . LYS A 1 98 ? 5.146 -6.148 13.604 1.00 97.06 98 LYS A C 1
ATOM 754 O O . LYS A 1 98 ? 5.319 -7.130 12.889 1.00 97.06 98 LYS A O 1
ATOM 759 N N . THR A 1 99 ? 6.129 -5.664 14.362 1.00 95.69 99 THR A N 1
ATOM 760 C CA . THR A 1 99 ? 7.510 -6.186 14.331 1.00 95.69 99 THR A CA 1
ATOM 761 C C . THR A 1 99 ? 7.601 -7.696 14.585 1.00 95.69 99 THR A C 1
ATOM 763 O O . THR A 1 99 ? 8.377 -8.369 13.917 1.00 95.69 99 THR A O 1
ATOM 766 N N . SER A 1 100 ? 6.787 -8.251 15.496 1.00 95.88 100 SER A N 1
ATOM 767 C CA . SER A 1 100 ? 6.758 -9.706 15.735 1.00 95.88 100 SER A CA 1
ATOM 768 C C . SER A 1 100 ? 6.305 -10.472 14.492 1.00 95.88 100 SER A C 1
ATOM 770 O O . SER A 1 100 ? 7.008 -11.367 14.045 1.00 95.88 100 SER A O 1
ATOM 772 N N . ALA A 1 101 ? 5.182 -10.067 13.889 1.00 95.31 101 ALA A N 1
ATOM 773 C CA . ALA A 1 101 ? 4.677 -10.697 12.672 1.00 95.31 101 ALA A CA 1
ATOM 774 C C . ALA A 1 101 ? 5.658 -10.534 11.502 1.00 95.31 101 ALA A C 1
ATOM 776 O O . ALA A 1 101 ? 5.826 -11.451 10.709 1.00 95.31 101 ALA A O 1
ATOM 777 N N . ALA A 1 102 ? 6.344 -9.389 11.410 1.00 95.75 102 ALA A N 1
ATOM 778 C CA . ALA A 1 102 ? 7.374 -9.175 10.400 1.00 95.75 102 ALA A CA 1
ATOM 779 C C . ALA A 1 102 ? 8.527 -10.174 10.540 1.00 95.75 102 ALA A C 1
ATOM 781 O O . ALA A 1 102 ? 8.951 -10.727 9.534 1.00 95.75 102 ALA A O 1
ATOM 782 N N . ASN A 1 103 ? 8.993 -10.432 11.766 1.00 95.12 103 ASN A N 1
ATOM 783 C CA . ASN A 1 103 ? 10.028 -11.433 12.021 1.00 95.12 103 ASN A CA 1
ATOM 784 C C . ASN A 1 103 ? 9.553 -12.845 11.666 1.00 95.12 103 ASN A C 1
ATOM 786 O O . ASN A 1 103 ? 10.306 -13.584 11.049 1.00 95.12 103 ASN A O 1
ATOM 790 N N . ASP A 1 104 ? 8.320 -13.207 12.027 1.00 94.88 104 ASP A N 1
ATOM 791 C CA . ASP A 1 104 ? 7.772 -14.542 11.750 1.00 94.88 104 ASP A CA 1
ATOM 792 C C . ASP A 1 104 ? 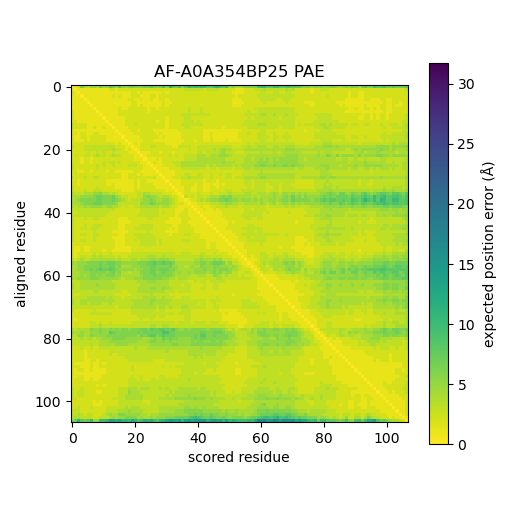7.626 -14.808 10.243 1.00 94.88 104 ASP A C 1
ATOM 794 O O . ASP A 1 104 ? 7.793 -15.935 9.788 1.00 94.88 104 ASP A O 1
ATOM 798 N N . VAL A 1 105 ? 7.323 -13.768 9.459 1.00 91.38 105 VAL A N 1
ATOM 799 C CA . VAL A 1 105 ? 7.157 -13.857 8.000 1.00 91.38 105 VAL A CA 1
ATOM 800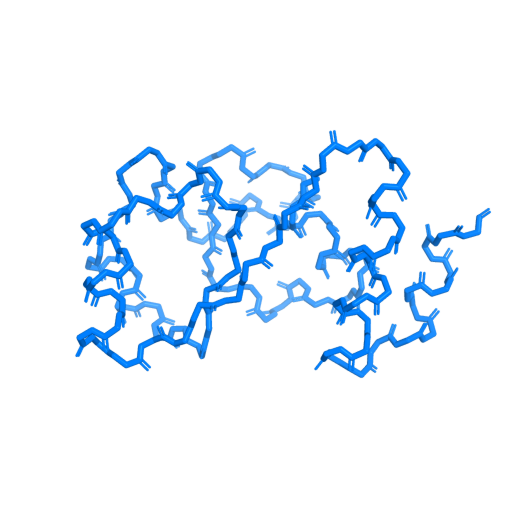 C C . VAL A 1 105 ? 8.500 -13.937 7.261 1.00 91.38 105 VAL A C 1
ATOM 802 O O . VAL A 1 105 ? 8.535 -14.437 6.137 1.00 91.38 105 VAL A O 1
ATOM 805 N N . THR A 1 106 ? 9.591 -13.430 7.844 1.00 90.25 106 THR A N 1
ATOM 806 C CA . THR A 1 106 ? 10.913 -13.361 7.193 1.00 90.25 106 THR A CA 1
ATOM 807 C C . THR A 1 106 ? 11.907 -14.438 7.643 1.00 90.25 106 THR A C 1
ATOM 809 O O . THR A 1 106 ? 13.044 -14.421 7.165 1.00 90.25 106 THR A O 1
ATOM 812 N N . GLN A 1 107 ? 11.503 -15.359 8.529 1.00 77.62 107 GLN A N 1
ATOM 813 C CA . GLN A 1 107 ? 12.280 -16.555 8.906 1.00 77.62 107 GLN A CA 1
ATOM 814 C C . GLN A 1 107 ? 12.213 -17.649 7.837 1.00 77.62 107 GLN A C 1
ATOM 816 O O . GLN A 1 107 ? 13.255 -18.314 7.639 1.00 77.62 107 GLN A O 1
#

Sequence (107 aa)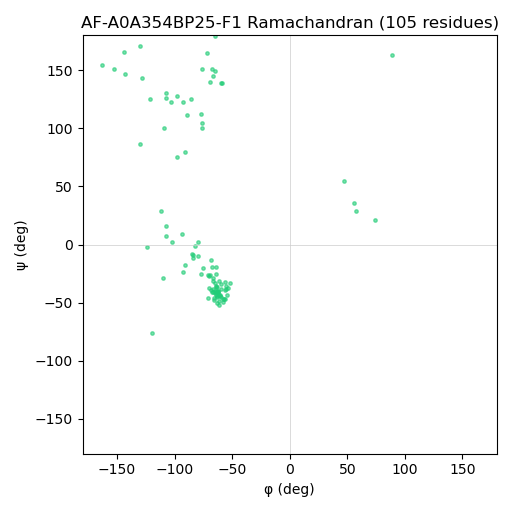:
SITEMLFALGLGEQIVGVTEFCDYPAGAKSKAKVGYVNPNMETIIGLQPDMVLAPKDFLRPDLQMKLEQLKIPVFVLDAKTLEDIPLQIHTLGAMFEKTSAANDVTQ

Mean predicted aligned error: 2.99 Å

pLDDT: mean 93.73, std 3.73, range [77.62, 97.88]